Protein AF-A0A1G6F241-F1 (afdb_monomer_lite)

Foldseek 3Di:
DQDLDFDDDDPPRSVVRVVSVVVNVVVVVVVVVVVVVVVVCCVPPNDDDDDDDDDDPVDDD

Radius of gyration: 20.35 Å; chains: 1; bounding box: 33×40×48 Å

pLDDT: mean 90.18, std 10.76, range [43.69, 98.19]

Secondary structure (DSSP, 8-state):
---S----SSTTTGGG-HHHHHHHHHHHHHHHHHHHHHHHHHHHH-PPPPPP-----S---

Structure (mmCIF, N/CA/C/O backbone):
data_AF-A0A1G6F241-F1
#
_entry.id   AF-A0A1G6F241-F1
#
loop_
_atom_site.group_PDB
_atom_site.id
_atom_site.type_symbol
_atom_site.label_atom_id
_atom_site.label_alt_id
_atom_site.label_comp_id
_atom_site.label_asym_id
_atom_site.label_entity_id
_atom_site.label_seq_id
_atom_site.pdbx_PDB_ins_code
_atom_site.Cartn_x
_atom_site.Cartn_y
_atom_site.Cartn_z
_atom_site.occupancy
_atom_site.B_iso_or_equiv
_atom_site.auth_seq_id
_atom_site.auth_comp_id
_atom_site.auth_asym_id
_atom_site.auth_atom_id
_atom_site.pdbx_PDB_model_num
ATOM 1 N N . MET A 1 1 ? 15.086 8.936 -5.592 1.00 43.69 1 MET A N 1
ATOM 2 C CA . MET A 1 1 ? 14.132 8.259 -4.688 1.00 43.69 1 MET A CA 1
ATOM 3 C C . MET A 1 1 ? 13.063 7.630 -5.572 1.00 43.69 1 MET A C 1
ATOM 5 O O . MET A 1 1 ? 12.381 8.369 -6.269 1.00 43.69 1 MET A O 1
ATOM 9 N N . TYR A 1 2 ? 13.003 6.299 -5.659 1.00 53.53 2 TYR A N 1
ATOM 10 C CA . TYR A 1 2 ? 12.034 5.578 -6.495 1.00 53.53 2 TYR A CA 1
ATOM 11 C C . TYR A 1 2 ? 10.634 5.684 -5.867 1.00 53.53 2 TYR A C 1
ATOM 13 O O . TYR A 1 2 ? 10.323 5.003 -4.895 1.00 53.53 2 TYR A O 1
ATOM 21 N N . TRP A 1 3 ? 9.794 6.587 -6.372 1.00 68.25 3 TRP A N 1
ATOM 22 C CA . TRP A 1 3 ? 8.389 6.695 -5.974 1.00 68.25 3 TRP A CA 1
ATOM 23 C C . TRP A 1 3 ? 7.581 5.665 -6.754 1.00 68.25 3 TRP A C 1
ATOM 25 O O . TRP A 1 3 ? 7.425 5.885 -7.944 1.00 68.25 3 TRP A O 1
ATOM 35 N N . ASN A 1 4 ? 7.116 4.572 -6.124 1.00 82.50 4 ASN A N 1
ATOM 36 C CA . ASN A 1 4 ? 6.146 3.574 -6.639 1.00 82.50 4 ASN A CA 1
ATOM 37 C C . ASN A 1 4 ? 5.976 3.542 -8.174 1.00 82.50 4 ASN A C 1
ATOM 39 O O . ASN A 1 4 ? 4.880 3.742 -8.697 1.00 82.50 4 ASN A O 1
ATOM 43 N N . SER A 1 5 ? 7.078 3.356 -8.894 1.00 86.38 5 SER A N 1
ATOM 44 C CA . SER A 1 5 ? 7.150 3.540 -10.340 1.00 86.38 5 SER A CA 1
ATOM 45 C C . SER A 1 5 ? 8.208 2.607 -10.900 1.00 86.38 5 SER A C 1
ATOM 47 O O . SER A 1 5 ? 9.134 2.195 -10.197 1.00 86.38 5 SER A O 1
ATOM 49 N N . VAL A 1 6 ? 8.038 2.276 -12.172 1.00 91.81 6 VAL A N 1
ATOM 50 C CA . VAL A 1 6 ? 8.952 1.457 -12.957 1.00 91.81 6 VAL A CA 1
ATOM 51 C C . VAL A 1 6 ? 9.293 2.258 -14.208 1.00 91.81 6 VAL A C 1
ATOM 53 O O . VA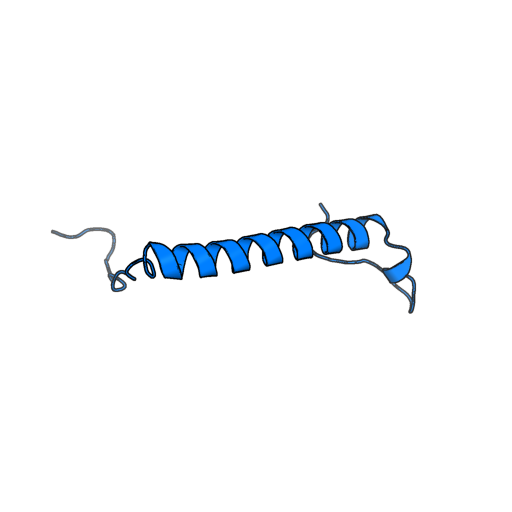L A 1 6 ? 8.395 2.737 -14.902 1.00 91.81 6 VAL A O 1
ATOM 56 N N . HIS A 1 7 ? 10.578 2.437 -14.489 1.00 90.38 7 HIS A N 1
ATOM 57 C CA . HIS A 1 7 ? 11.062 3.288 -15.568 1.00 90.38 7 HIS A CA 1
ATOM 58 C C . HIS A 1 7 ? 11.399 2.473 -16.818 1.00 90.38 7 HIS A C 1
ATOM 60 O O . HIS A 1 7 ? 12.049 1.434 -16.762 1.00 90.38 7 HIS A O 1
ATOM 66 N N . GLY A 1 8 ? 11.003 2.984 -17.981 1.00 91.6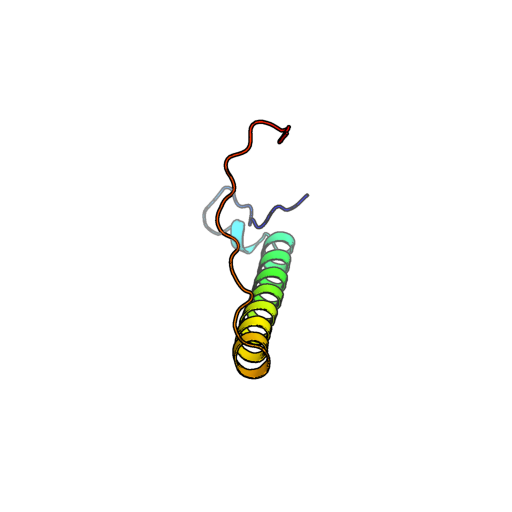2 8 GLY A N 1
ATOM 67 C CA . GLY A 1 8 ? 11.382 2.435 -19.278 1.00 91.62 8 GLY A CA 1
ATOM 68 C C . GLY A 1 8 ? 10.950 3.375 -20.393 1.00 91.62 8 GLY A C 1
ATOM 69 O O . GLY A 1 8 ? 9.801 3.804 -20.421 1.00 91.62 8 GLY A O 1
ATOM 70 N N . ARG A 1 9 ? 11.868 3.725 -21.298 1.00 92.88 9 ARG A N 1
ATOM 71 C CA . ARG A 1 9 ? 11.586 4.666 -22.392 1.00 92.88 9 ARG A CA 1
ATOM 72 C C . ARG A 1 9 ? 10.936 3.972 -23.587 1.00 92.88 9 ARG A C 1
ATOM 74 O O . ARG A 1 9 ? 10.058 4.533 -24.230 1.00 92.88 9 ARG A O 1
ATOM 81 N N . GLU A 1 10 ? 11.382 2.758 -23.887 1.00 96.00 10 GLU A N 1
ATOM 82 C CA . GLU A 1 10 ? 10.866 1.934 -24.984 1.00 96.00 10 GLU A CA 1
ATOM 83 C C . GLU A 1 10 ? 10.081 0.734 -24.448 1.00 96.00 10 GLU A C 1
ATOM 85 O O . GLU A 1 10 ? 10.240 0.316 -23.295 1.00 96.00 10 GLU A O 1
ATOM 90 N N . LYS A 1 11 ? 9.246 0.142 -25.309 1.00 92.56 11 LYS A N 1
ATOM 91 C CA . LYS A 1 11 ? 8.478 -1.060 -24.973 1.00 92.56 11 LYS A CA 1
ATOM 92 C C . LYS A 1 11 ? 9.419 -2.162 -24.465 1.00 92.56 11 LYS A C 1
ATOM 94 O O . LYS A 1 11 ? 10.397 -2.501 -25.122 1.00 92.56 11 LYS A O 1
ATOM 99 N N . GLY A 1 12 ? 9.117 -2.706 -23.287 1.00 92.94 12 GLY A N 1
ATOM 100 C CA . GLY A 1 12 ? 9.908 -3.761 -22.642 1.00 92.94 12 GLY A CA 1
ATOM 101 C C . GLY A 1 12 ? 11.095 -3.272 -21.802 1.00 92.94 12 GLY A C 1
ATOM 102 O O . GLY A 1 12 ? 11.697 -4.073 -21.097 1.00 92.94 12 GLY A O 1
ATOM 103 N N . GLN A 1 13 ? 11.437 -1.977 -21.796 1.00 96.06 13 GLN A N 1
ATOM 104 C CA . GLN A 1 13 ? 12.506 -1.480 -20.915 1.00 96.06 13 GL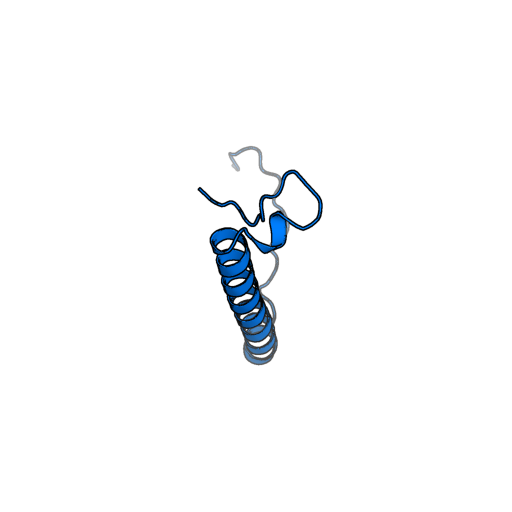N A CA 1
ATOM 105 C C . GLN A 1 13 ? 12.094 -1.456 -19.438 1.00 96.06 13 GLN A C 1
ATOM 107 O O . GLN A 1 13 ? 12.941 -1.691 -18.584 1.00 96.06 13 GLN A O 1
ATOM 112 N N . ALA A 1 14 ? 10.805 -1.268 -19.138 1.00 92.38 14 ALA A N 1
ATOM 113 C CA . ALA A 1 14 ? 10.286 -1.337 -17.770 1.00 92.38 14 ALA A CA 1
ATOM 114 C C . ALA A 1 14 ? 10.526 -2.709 -17.112 1.00 92.38 14 ALA A C 1
ATOM 116 O O . ALA A 1 14 ? 10.740 -2.797 -15.909 1.00 92.38 14 ALA A O 1
ATOM 117 N N . GLU A 1 15 ? 10.570 -3.791 -17.896 1.00 94.50 15 GLU A N 1
ATOM 118 C CA . GLU A 1 15 ? 10.890 -5.131 -17.381 1.00 94.50 15 GLU A CA 1
ATOM 119 C C . GLU A 1 15 ? 12.351 -5.252 -16.921 1.00 94.50 15 GLU A C 1
ATOM 121 O O . GLU A 1 15 ? 12.687 -6.118 -16.114 1.00 94.50 15 GLU A O 1
ATOM 126 N N . LYS A 1 16 ? 13.225 -4.373 -17.421 1.00 95.69 16 LYS A N 1
ATOM 127 C CA . LYS A 1 16 ? 14.649 -4.326 -17.070 1.00 95.69 16 LYS A CA 1
ATOM 128 C C . LYS A 1 16 ? 14.927 -3.433 -15.865 1.00 95.69 16 LYS A C 1
ATOM 130 O O . LYS A 1 16 ? 16.040 -3.456 -15.347 1.00 95.69 16 LYS A O 1
ATOM 135 N N . ASP A 1 17 ? 13.941 -2.671 -15.402 1.00 94.00 17 ASP A N 1
ATOM 136 C CA . ASP A 1 17 ? 14.045 -1.888 -14.178 1.00 94.00 17 ASP A CA 1
ATOM 137 C C . ASP A 1 17 ? 13.862 -2.790 -12.949 1.00 94.00 17 ASP A C 1
ATOM 139 O O . ASP A 1 17 ? 12.802 -2.873 -12.324 1.00 94.00 17 ASP A O 1
ATOM 143 N N . LEU A 1 18 ? 14.920 -3.533 -12.626 1.00 94.38 18 LEU A N 1
ATOM 144 C CA . LEU A 1 18 ? 14.891 -4.540 -11.570 1.00 94.38 18 LEU A CA 1
ATOM 145 C C . LEU A 1 18 ? 14.650 -3.936 -10.179 1.00 94.38 18 LEU A C 1
ATOM 147 O O . LEU A 1 18 ? 13.983 -4.576 -9.361 1.00 94.38 18 LEU A O 1
ATOM 151 N N . GLU A 1 19 ? 15.152 -2.723 -9.924 1.00 93.06 19 GLU A N 1
ATOM 152 C CA . GLU A 1 19 ? 14.945 -1.984 -8.672 1.00 93.06 19 GLU A CA 1
ATOM 153 C C . GLU A 1 19 ? 13.487 -1.526 -8.546 1.00 93.06 19 GLU A C 1
ATOM 155 O O . GLU A 1 19 ? 12.838 -1.791 -7.527 1.00 93.06 19 GLU A O 1
ATOM 160 N N . GLY A 1 20 ? 12.926 -0.921 -9.599 1.00 93.00 20 GLY A N 1
ATOM 161 C CA . GLY A 1 20 ? 11.517 -0.535 -9.645 1.00 93.00 20 GLY A CA 1
ATOM 162 C C . GLY A 1 20 ? 10.598 -1.741 -9.460 1.00 93.00 20 GLY A C 1
ATOM 163 O O . GLY A 1 20 ? 9.711 -1.739 -8.605 1.00 93.00 20 GLY A O 1
ATOM 164 N N . LEU A 1 21 ? 10.863 -2.842 -10.168 1.00 94.56 21 LEU A N 1
ATOM 165 C CA . LEU A 1 21 ? 10.104 -4.085 -10.015 1.00 94.56 21 LEU A CA 1
ATOM 166 C C . LEU A 1 21 ? 10.237 -4.693 -8.609 1.00 94.56 21 LEU A C 1
ATOM 168 O O . LEU A 1 21 ? 9.266 -5.238 -8.077 1.00 94.56 21 LEU A O 1
ATOM 172 N N . GLN A 1 22 ? 11.418 -4.628 -7.987 1.00 94.62 22 GLN A N 1
ATOM 173 C CA . GLN A 1 22 ? 11.609 -5.067 -6.602 1.00 94.62 22 GLN A CA 1
ATOM 174 C C . GLN A 1 22 ? 10.783 -4.219 -5.638 1.00 94.62 22 GLN A C 1
ATOM 176 O O . GLN A 1 22 ? 10.077 -4.782 -4.796 1.00 94.62 22 GLN A O 1
ATOM 181 N N . THR A 1 23 ? 10.817 -2.900 -5.808 1.00 93.94 23 THR A N 1
ATOM 182 C CA . THR A 1 23 ? 10.028 -1.943 -5.030 1.00 93.94 23 THR A CA 1
ATOM 183 C C . THR A 1 23 ? 8.538 -2.257 -5.136 1.00 93.94 23 THR A C 1
ATOM 185 O O . THR A 1 23 ? 7.866 -2.400 -4.115 1.00 93.94 23 THR A O 1
ATOM 188 N N . MET A 1 24 ? 8.027 -2.502 -6.347 1.00 94.88 24 MET A N 1
ATOM 189 C CA . MET A 1 24 ? 6.619 -2.857 -6.557 1.00 94.88 24 MET A CA 1
ATOM 190 C C . MET A 1 24 ? 6.232 -4.189 -5.899 1.00 94.88 24 MET A C 1
ATOM 192 O O . MET A 1 24 ? 5.146 -4.300 -5.329 1.00 94.88 24 MET A O 1
ATOM 196 N N . ARG A 1 25 ? 7.118 -5.196 -5.899 1.00 95.88 25 ARG A N 1
ATOM 197 C CA . ARG A 1 25 ? 6.877 -6.458 -5.171 1.00 95.88 25 ARG A CA 1
ATOM 198 C C . ARG A 1 25 ? 6.812 -6.248 -3.659 1.00 95.88 25 ARG A C 1
ATOM 200 O O . ARG A 1 25 ? 5.993 -6.884 -2.997 1.00 95.88 25 ARG A O 1
ATOM 207 N N . ILE A 1 26 ? 7.673 -5.396 -3.103 1.00 95.75 26 ILE A N 1
ATOM 208 C CA . ILE A 1 26 ? 7.661 -5.063 -1.672 1.00 95.75 26 ILE A CA 1
ATOM 209 C C . ILE A 1 26 ? 6.374 -4.313 -1.322 1.00 95.75 26 ILE A C 1
ATOM 211 O O . ILE A 1 26 ? 5.670 -4.723 -0.400 1.00 95.75 26 ILE A O 1
ATOM 215 N N . LEU A 1 27 ? 6.013 -3.292 -2.105 1.00 95.25 27 LEU A N 1
ATOM 216 C CA . LEU A 1 27 ? 4.766 -2.550 -1.936 1.00 95.25 27 LEU A CA 1
ATOM 217 C C . LEU A 1 27 ? 3.555 -3.490 -1.946 1.00 95.25 27 LEU A C 1
ATOM 219 O O . LEU A 1 27 ? 2.744 -3.451 -1.026 1.00 95.25 27 LEU A O 1
ATOM 223 N N . ALA A 1 28 ? 3.456 -4.376 -2.942 1.00 96.19 28 ALA A N 1
ATOM 224 C CA . ALA A 1 28 ? 2.340 -5.311 -3.061 1.00 96.19 28 ALA A CA 1
ATOM 225 C C . ALA A 1 28 ? 2.210 -6.227 -1.832 1.00 96.19 28 ALA A C 1
ATOM 227 O O . ALA A 1 28 ? 1.101 -6.449 -1.336 1.00 96.19 28 ALA A O 1
ATOM 228 N N . ARG A 1 29 ? 3.333 -6.729 -1.302 1.00 97.88 29 ARG A N 1
ATOM 229 C CA . ARG A 1 29 ? 3.346 -7.544 -0.075 1.00 97.88 29 ARG A CA 1
ATOM 230 C C . ARG A 1 29 ? 2.898 -6.738 1.140 1.00 97.88 29 ARG A C 1
ATOM 232 O O . ARG A 1 29 ? 2.055 -7.220 1.895 1.00 97.88 29 ARG A O 1
ATOM 239 N N . ASN A 1 30 ? 3.397 -5.513 1.289 1.00 97.25 30 ASN A N 1
ATOM 240 C CA . ASN A 1 30 ? 3.052 -4.636 2.406 1.00 97.25 30 ASN A CA 1
ATOM 241 C C . ASN A 1 30 ? 1.568 -4.252 2.383 1.00 97.25 30 ASN A C 1
ATOM 243 O O . ASN A 1 30 ? 0.890 -4.374 3.401 1.00 97.25 30 ASN A O 1
ATOM 247 N N . MET A 1 31 ? 1.034 -3.878 1.218 1.00 97.75 31 MET A N 1
ATOM 248 C CA . MET A 1 31 ? -0.386 -3.556 1.063 1.00 97.75 31 MET A CA 1
ATOM 249 C C . MET A 1 31 ? -1.271 -4.775 1.325 1.00 97.75 31 MET A C 1
ATOM 251 O O . MET A 1 31 ? -2.257 -4.673 2.050 1.00 97.75 31 MET A O 1
ATOM 255 N N . SER A 1 32 ? -0.886 -5.952 0.821 1.00 98.19 32 SER A N 1
ATOM 256 C CA . SER A 1 32 ? -1.617 -7.199 1.082 1.00 98.19 32 SER A CA 1
ATOM 257 C C . SER A 1 32 ? -1.658 -7.538 2.574 1.00 98.19 32 SER A C 1
ATOM 259 O O . SER A 1 32 ? -2.695 -7.954 3.090 1.00 98.19 32 SER A O 1
ATOM 261 N N . PHE A 1 33 ? -0.539 -7.362 3.280 1.00 98.19 33 PHE A N 1
ATOM 262 C CA . PHE A 1 33 ? -0.466 -7.572 4.723 1.00 98.19 33 PHE A CA 1
ATOM 263 C C . PHE A 1 33 ? -1.323 -6.560 5.494 1.00 98.19 33 PHE A C 1
ATOM 265 O O . PHE A 1 33 ? -2.079 -6.952 6.386 1.00 98.19 33 PHE A O 1
ATOM 272 N N . LEU A 1 34 ? -1.258 -5.279 5.119 1.00 98.06 34 LEU A N 1
ATOM 273 C CA . LEU A 1 34 ? -2.048 -4.214 5.731 1.00 98.06 34 LEU A CA 1
ATOM 274 C C . LEU A 1 34 ? -3.552 -4.461 5.558 1.00 98.06 34 LEU A C 1
ATOM 276 O O . LEU A 1 34 ? -4.289 -4.415 6.536 1.00 98.06 34 LEU A O 1
ATOM 280 N N . MET A 1 35 ? -4.007 -4.795 4.348 1.00 97.69 35 MET A N 1
ATOM 281 C CA . MET A 1 35 ? -5.421 -5.082 4.072 1.00 97.69 35 MET A CA 1
ATOM 282 C C . MET A 1 35 ? -5.945 -6.254 4.908 1.00 97.69 35 MET A C 1
ATOM 284 O O . MET A 1 35 ? -7.025 -6.165 5.491 1.00 97.69 35 MET A O 1
ATOM 288 N N . LYS A 1 36 ? -5.168 -7.340 5.014 1.00 98.00 36 LYS A N 1
ATOM 289 C CA . LYS A 1 36 ? -5.519 -8.491 5.862 1.00 98.00 36 LYS A CA 1
ATOM 290 C C . LYS A 1 36 ? -5.569 -8.105 7.340 1.00 98.00 36 LYS A C 1
ATOM 292 O O . LYS A 1 36 ? -6.501 -8.489 8.037 1.00 98.00 36 LYS A O 1
ATOM 297 N N . SER A 1 37 ? -4.605 -7.311 7.800 1.00 97.62 37 SER A N 1
ATOM 298 C CA . SER A 1 37 ? -4.563 -6.811 9.177 1.00 97.62 37 SER A CA 1
ATOM 299 C C . SER A 1 37 ? -5.756 -5.909 9.499 1.00 97.62 37 SER A C 1
ATOM 301 O O . SER A 1 37 ? -6.332 -6.038 10.574 1.00 97.62 37 SER A O 1
ATOM 303 N N . ILE A 1 38 ? -6.180 -5.049 8.565 1.00 96.31 38 ILE A N 1
AT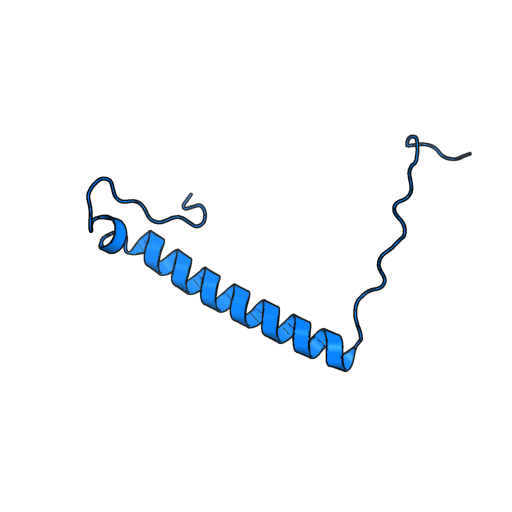OM 304 C CA . ILE A 1 38 ? -7.388 -4.223 8.709 1.00 96.31 38 ILE A CA 1
ATOM 305 C C . ILE A 1 38 ? -8.634 -5.107 8.788 1.00 96.31 38 ILE A C 1
ATOM 307 O O . ILE A 1 38 ? -9.479 -4.871 9.644 1.00 96.31 38 ILE A O 1
ATOM 311 N N . ALA A 1 39 ? -8.752 -6.134 7.940 1.00 96.88 39 ALA A N 1
ATOM 312 C CA . ALA A 1 39 ? -9.892 -7.050 7.975 1.00 96.88 39 ALA A CA 1
ATOM 313 C C . ALA A 1 39 ? -9.995 -7.786 9.324 1.00 96.88 39 ALA A C 1
ATOM 315 O O . ALA A 1 39 ? -11.059 -7.784 9.940 1.00 96.88 39 ALA A O 1
ATOM 316 N N . LEU A 1 40 ? -8.878 -8.325 9.823 1.00 97.31 40 LEU A N 1
ATOM 317 C CA . LEU A 1 40 ? -8.807 -8.976 11.137 1.00 97.31 40 LEU A CA 1
ATOM 318 C C . LEU A 1 40 ? -9.068 -7.992 12.286 1.00 97.31 40 LEU A C 1
ATOM 320 O O . LEU A 1 40 ? -9.781 -8.305 13.237 1.00 97.31 40 LEU A O 1
ATOM 324 N N . GLY A 1 41 ? -8.507 -6.784 12.199 1.00 96.31 41 GLY A N 1
ATOM 325 C CA . GLY A 1 41 ? -8.734 -5.720 13.173 1.00 96.31 41 GLY A CA 1
ATOM 326 C C . GLY A 1 41 ? -10.202 -5.304 13.226 1.00 96.31 41 GLY A C 1
ATOM 327 O O . GLY A 1 41 ? -10.750 -5.161 14.313 1.00 96.31 41 GLY A O 1
ATOM 328 N N . LYS A 1 42 ? -10.858 -5.201 12.066 1.00 96.12 42 LYS A N 1
ATOM 329 C CA . LYS A 1 42 ? -12.289 -4.913 11.949 1.00 96.12 42 LYS A CA 1
ATOM 330 C C . LYS A 1 42 ? -13.144 -6.011 12.575 1.00 96.12 42 LYS A C 1
ATOM 332 O O . LYS A 1 42 ? -14.116 -5.692 13.249 1.00 96.12 42 LYS A O 1
ATOM 337 N N . GLU A 1 43 ? -12.803 -7.279 12.364 1.00 96.38 43 GLU A N 1
ATOM 338 C CA . GLU A 1 43 ? -13.517 -8.407 12.973 1.00 96.38 43 GLU A CA 1
ATOM 339 C C . GLU A 1 43 ? -13.388 -8.397 14.502 1.00 96.38 43 GLU A C 1
ATOM 341 O O . GLU A 1 43 ? -14.374 -8.580 15.211 1.00 96.38 43 GLU A O 1
ATOM 346 N N . LYS A 1 44 ? -12.182 -8.131 15.018 1.00 97.00 44 LYS A N 1
ATOM 347 C CA . LYS A 1 44 ? -11.892 -8.206 16.454 1.00 97.00 44 LYS A CA 1
ATOM 348 C C . LYS A 1 44 ? -12.303 -6.963 17.246 1.00 97.00 44 LYS A C 1
ATOM 350 O O . LYS A 1 44 ? -12.715 -7.085 18.396 1.00 97.00 44 LYS A O 1
ATOM 355 N N . TYR A 1 45 ? -12.141 -5.777 16.669 1.00 95.50 45 TYR A N 1
ATOM 356 C CA . TYR A 1 45 ? -12.284 -4.496 17.371 1.00 95.50 45 TYR A CA 1
ATOM 357 C C . TYR A 1 45 ? -13.355 -3.582 16.760 1.00 95.50 45 TYR A C 1
ATOM 359 O O . TYR A 1 45 ? -13.645 -2.526 17.318 1.00 95.50 45 TYR A O 1
ATOM 367 N N . GLY A 1 46 ? -13.955 -3.968 15.630 1.00 94.12 46 GLY A N 1
ATOM 368 C CA . GLY A 1 46 ? -14.812 -3.087 14.842 1.00 94.12 46 GLY A CA 1
ATOM 369 C C . GLY A 1 46 ? -14.016 -2.063 14.028 1.00 94.12 46 GLY A C 1
ATOM 370 O O . GLY A 1 46 ? -12.785 -2.026 14.042 1.00 94.12 46 GLY A O 1
ATOM 371 N N . MET A 1 47 ? -14.731 -1.224 13.275 1.00 92.62 47 MET A N 1
ATOM 372 C CA . MET A 1 47 ? -14.115 -0.068 12.619 1.00 92.62 47 MET A CA 1
ATOM 373 C C . MET A 1 47 ? -13.923 1.070 13.630 1.00 92.62 47 MET A C 1
ATOM 375 O O . MET A 1 47 ? -14.802 1.268 14.475 1.00 92.62 47 MET A O 1
ATOM 379 N N . PRO A 1 48 ? -12.834 1.854 13.532 1.00 89.25 48 PRO A N 1
ATOM 380 C CA . PRO A 1 48 ? -12.714 3.092 14.292 1.00 89.25 48 PRO A CA 1
ATOM 381 C C . PRO A 1 48 ? -13.899 4.014 13.986 1.00 89.25 48 PRO A C 1
ATOM 383 O O . PRO A 1 48 ? -14.387 4.067 12.853 1.00 89.25 48 PRO A O 1
ATOM 386 N N . LYS A 1 49 ? -14.377 4.729 15.007 1.00 91.56 49 LYS A N 1
ATOM 387 C CA . LYS A 1 49 ? -15.442 5.719 14.836 1.00 91.56 49 LYS A CA 1
ATOM 388 C C . LYS A 1 49 ? -14.897 6.878 14.007 1.00 91.56 49 LYS A C 1
ATOM 390 O O . LYS A 1 49 ? -13.857 7.432 14.349 1.00 91.56 49 LYS A O 1
ATOM 395 N N . SER A 1 50 ? -15.590 7.223 12.924 1.00 89.50 50 SER A N 1
ATOM 396 C CA . SER A 1 50 ? -15.332 8.487 12.240 1.00 89.50 50 SER A CA 1
ATOM 397 C C . SER A 1 50 ? -15.832 9.612 13.131 1.00 89.50 50 SER A C 1
ATOM 399 O O . SER A 1 50 ? -16.948 9.535 13.644 1.00 89.50 50 SER A O 1
ATOM 401 N N . GLU A 1 51 ? -15.020 10.644 13.295 1.00 91.81 51 GLU A N 1
ATOM 402 C CA . GLU A 1 51 ? -15.482 11.895 13.881 1.00 91.81 51 GLU A CA 1
ATOM 403 C C . GLU A 1 51 ? -16.235 12.694 12.817 1.00 91.81 51 GLU A C 1
ATOM 405 O O . GLU A 1 51 ? -15.932 12.604 11.620 1.00 91.81 51 GLU A O 1
ATOM 410 N N . GLU A 1 52 ? -17.252 13.440 13.245 1.00 91.44 52 GLU A N 1
ATOM 411 C CA . GLU A 1 52 ? -17.871 14.435 12.378 1.00 91.44 52 GLU A CA 1
ATOM 412 C C . GLU A 1 52 ? -16.848 15.528 12.085 1.00 91.44 52 GLU A C 1
ATOM 414 O O . GLU A 1 52 ? -16.102 15.964 12.963 1.00 91.44 52 GLU A O 1
ATOM 419 N N . HIS A 1 53 ? -16.790 15.962 10.830 1.00 89.31 53 HIS A N 1
ATOM 420 C CA . HIS A 1 53 ? -15.891 17.037 10.453 1.00 89.31 53 HIS A CA 1
ATOM 421 C C . HIS A 1 53 ? -16.320 18.337 11.147 1.00 89.31 53 HIS A C 1
ATOM 423 O O . HIS A 1 53 ? -17.397 18.866 10.869 1.00 89.31 53 HIS A O 1
ATOM 429 N N . LEU A 1 54 ? -15.464 18.860 12.028 1.00 89.75 54 LEU A N 1
ATOM 430 C CA . LEU A 1 54 ? -15.687 20.132 12.705 1.00 89.75 54 LEU A CA 1
ATOM 431 C C . LEU A 1 54 ? -15.172 21.282 11.838 1.00 89.75 54 LEU A C 1
ATOM 433 O O . LEU A 1 54 ? -13.967 21.452 11.656 1.00 89.75 54 LEU A O 1
ATOM 437 N N . TRP A 1 55 ? -16.090 22.104 11.339 1.00 85.19 55 TRP A N 1
ATOM 438 C CA . TRP A 1 55 ? -15.748 23.377 10.713 1.00 85.19 55 TRP A CA 1
ATOM 439 C C . TRP A 1 55 ? -15.472 24.407 11.809 1.00 85.19 55 TRP A C 1
ATOM 441 O O . TRP A 1 55 ? -16.405 24.941 12.406 1.00 85.19 55 TRP A O 1
ATOM 451 N N . THR A 1 56 ? -14.200 24.681 12.099 1.00 83.00 56 THR A N 1
ATOM 452 C CA . THR A 1 56 ? -13.809 25.692 13.092 1.00 83.00 56 THR A CA 1
ATOM 453 C C . THR A 1 56 ? -12.949 26.784 12.463 1.00 83.00 56 THR A C 1
ATOM 455 O O . THR A 1 56 ? -12.153 26.541 11.556 1.00 83.00 56 THR A O 1
ATOM 458 N N . HIS A 1 57 ? -13.087 28.014 12.961 1.00 79.00 57 HIS A N 1
ATOM 459 C CA . HIS A 1 57 ? -12.248 29.152 12.577 1.00 79.00 57 HIS A CA 1
ATOM 460 C C . HIS A 1 57 ? -11.013 29.266 13.483 1.00 79.00 57 HIS A C 1
ATOM 462 O O . HIS A 1 57 ? -10.762 30.329 14.040 1.00 79.00 57 HIS A O 1
ATOM 468 N N . PHE A 1 58 ? -10.254 28.170 13.645 1.00 76.00 58 PHE A N 1
ATOM 469 C CA . PHE A 1 58 ? -9.067 28.006 14.519 1.00 76.00 58 PHE A CA 1
ATOM 470 C C . PHE A 1 58 ? -9.270 28.282 16.023 1.00 76.00 58 PHE A C 1
ATOM 472 O O . PHE A 1 58 ? -8.551 27.715 16.841 1.00 76.00 58 PHE A O 1
ATOM 479 N N . ILE A 1 59 ? -10.240 29.115 16.391 1.00 72.88 59 ILE A N 1
ATOM 480 C CA . ILE A 1 59 ? -10.591 29.535 17.740 1.00 72.88 59 ILE A CA 1
ATOM 481 C C . ILE A 1 59 ? -12.082 29.246 17.937 1.00 72.88 59 ILE A C 1
ATOM 483 O O . ILE A 1 59 ? -12.912 29.574 17.087 1.00 72.88 59 ILE A O 1
ATOM 487 N N . SER A 1 60 ? -12.399 28.620 19.061 1.00 73.62 60 SER A N 1
ATOM 488 C CA . SER A 1 60 ? -13.738 28.474 19.630 1.00 73.62 60 SER A CA 1
ATOM 489 C C . SER A 1 60 ? -13.762 29.250 20.950 1.00 73.62 60 SER A C 1
ATOM 491 O O . SER A 1 60 ? -12.765 29.183 21.672 1.00 73.62 60 SER A O 1
ATOM 493 N N . GLU A 1 61 ? -14.833 29.997 21.240 1.00 62.75 61 GLU A N 1
ATOM 494 C CA . GLU A 1 61 ? -15.025 30.674 22.543 1.00 62.75 61 GLU A CA 1
ATOM 495 C C . GLU A 1 61 ? -15.119 29.688 23.716 1.00 62.75 61 GLU A C 1
ATOM 497 O O . GLU A 1 61 ? -15.656 28.571 23.516 1.00 62.75 61 GLU A O 1
#

Sequence (61 aa):
MYWNSVHGREKGQAEKDLEGLQTMRILARNMSFLMKSIALGKEKYGMPKSEEHLWTHFISE

=== Feature glossary ===
The features interleaved in this record are:

— What the protein is —

Sequence gives the chain of amino acids in standard one-letter code (A=alanine, C=cysteine, …, Y=tyrosine), read N→C. It is the only feature that is directly encoded by the gene; all structural features are derived from the folded form of this sequence.

Database cross-references. InterPro integrates a dozen domain/family signature databas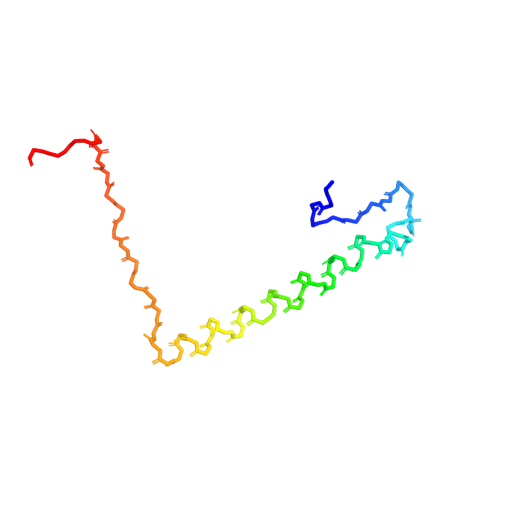es into unified entries with residue-range hits. GO terms attach function/process/location labels with evidence codes. CATH codes position the fold in a four-level structural taxonomy. Organism is the NCBI-taxonomy species name.

— Where its atoms are —

Atomic coordinates in PDBx/mmCIF format — the same representation the Protein Data Bank distributes. Each line of the _atom_site loop places one backbone atom in Cartesian space (units: ångströms, origin: arbitrary).

The six renders are orthographic views along the three Cartesian axes in both directions. Representation (cartoon, sticks, or surface) and color scheme (sequence-rainbow or by-chain) vary across proteins so the training set covers all the common visualization conventions.

— Local backbone conformation —

Eight-state secondary structure (DSSP): H is the canonical α-helix, G the tighter 3₁₀-helix, I the wider π-helix; E/B are β-structure, T and S are turns and bends, and '-' is everything else. DSSP derives these from the pattern of main-chain N–H···O=C hydrogen bonds, not from the sequence.

P-SEA three-state annotation labels each residue as helix, strand, or coil based purely on the geometry of the Cα trace. It serves as a fallback when the full backbone (and thus DSSP) is unavailable.

The φ/ψ torsion pair specifies the backbone conformation at each residue. φ rotates about the N–Cα bond, ψ about the Cα–C bond. Steric clashes forbid most of the (φ, ψ) plane — the allowed regions (α-helix basin, β-sheet basin, left-handed helix) are the Ramachandran-allowed regions.

— Global shape and packing —

The geometric summary reports three shape descriptors. Rg (radius of gyration) measures how spread out the Cα atoms are about their centre of mass; compact globular proteins have small Rg, elongated or unfolded ones large. Cα contacts (<8 Å, |i−j|>4) count long-range residue pairs in spatial proximity — high for tightly packed folds, near zero for rods or random coil. The bounding-box extents give the protein's footprint along x, y, z in Å.

Solvent-accessible surface area (SASA) is the area in Å² traced out by the centre of a 1.4 Å probe sphere (a water molecule) rolled over the protein's van der Waals surface (Shrake–Rupley / Lee–Richards construction). Buried residues have near-zero SASA; fully exposed residues can exceed 200 Å². The total SASA scales roughly with the number of surface residues.

The contact map is a binary N×N matrix image: pixel (i, j) is dark where Cα_i and Cα_j are within 8 Å and |i−j|>4. Because the |i−j|>4 filter removes local helical contacts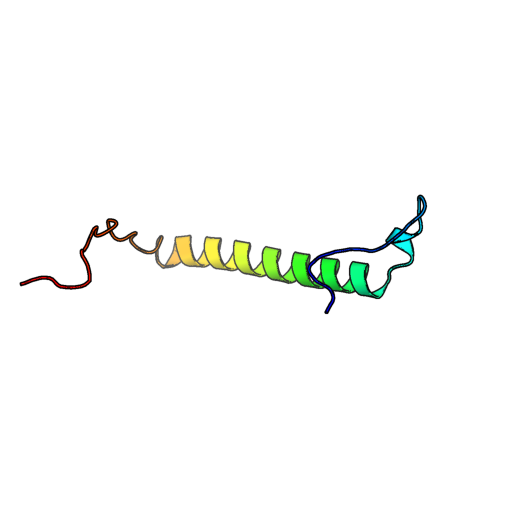, off-diagonal stripes parallel to the main diagonal indicate parallel β-sheets; stripes perpendicular to it indicate antiparallel β-sheets. The Ramachandran plot scatters every residue's (φ, ψ) pair against the sterically allowed regions. The PAE heatmap renders the predicted-aligned-error matrix.

— Structural neighborhood —

3Di is Foldseek's structural alphabet. Each residue is assigned one of twenty discrete states based on how its Cα sits relative to its spatial (not sequential) neighbors. Aligning 3Di strings finds structural homologs roughly as well as full 3D superposition, but orders of magnitude faster.

Nearest PDB neighbors are the top structural matches found by Foldseek when searching this structure against the entire Protein Data Bank. Each hit reports a TM-score (0 to 1; >0.5 almost always implies the same fold) and an E-value. These are *structural* homologs — they may share no detectable sequence similarity.

— Confidence and disorder —

For AlphaFold models, the B-factor field carries pLDDT — the model's own estimate of local accuracy on a 0–100 scale. Regions with pLDDT<50 should be treated as essentially unmodeled; they often correspond to intrinsically disordered segments.

Crystallographic B-factors measure how much each atom's electron density is smeared out, in Å². They rise in mobile loops and surface residues and fall in the buried interior. In AlphaFold models this column is repurposed to hold pLDDT instead.

Predicted aligned error is AlphaFold's pairwise confidence. Unlike pLDDT (per-residue), PAE is per-residue-pair and captures whether two parts of the structure are correctly placed relative to each other. Units are ångströms of expected positional error.